Protein AF-A0AAQ4Q4I6-F1 (afdb_monomer)

Foldseek 3Di:
DDDDPCPPDDDDPVCVVPPDPVNVVCPDCVNVPPVPPPVDHPVRVVVPPQDPDVVVNVVVVVVVVVVVVVVVVVVVVVVVVVVVDPPPDDD

Secondary structure (DSSP, 8-state):
-PPP-GGG-PPPHHHHHH--HHHHHHTSHHHHS-SSTTS--HHHHHHTSS---HHHHHHHHHHHHHHHHHHHHHHHHHHHHHTTS------

InterPro domains:
  IPR018792 Nuclear protein 1-like [PF10195] (16-72)
  IPR018792 Nuclear protein 1-like [PTHR17149] (5-77)

Organism: NCBI:txid481459

Structure (mmCIF, N/CA/C/O backbone):
data_AF-A0AAQ4Q4I6-F1
#
_entry.id   AF-A0AAQ4Q4I6-F1
#
loop_
_atom_site.group_PDB
_atom_site.id
_atom_site.type_symbol
_atom_site.label_atom_id
_atom_site.label_alt_id
_atom_site.label_comp_id
_atom_site.label_asym_id
_atom_site.label_entity_id
_atom_site.label_seq_id
_atom_site.pdbx_PDB_ins_code
_atom_site.Cartn_x
_atom_site.Cartn_y
_atom_site.Cartn_z
_atom_site.occupancy
_atom_site.B_iso_or_equiv
_atom_site.auth_seq_id
_atom_site.auth_comp_id
_atom_site.auth_asym_id
_atom_site.auth_atom_id
_atom_site.pdbx_PDB_model_num
ATOM 1 N N . MET A 1 1 ? 14.274 2.021 3.715 1.00 37.28 1 MET A N 1
ATOM 2 C CA . MET A 1 1 ? 14.655 2.303 2.318 1.00 37.28 1 MET A CA 1
ATOM 3 C C . MET A 1 1 ? 14.288 3.751 2.065 1.00 37.28 1 MET A C 1
ATOM 5 O O . MET A 1 1 ? 13.126 4.091 2.246 1.00 37.28 1 MET A O 1
ATOM 9 N N . SER A 1 2 ? 15.279 4.609 1.829 1.00 43.44 2 SER A N 1
ATOM 10 C CA . SER A 1 2 ? 15.075 6.019 1.485 1.00 43.44 2 SER A CA 1
ATOM 11 C C . SER A 1 2 ? 14.365 6.095 0.136 1.00 43.44 2 SER A C 1
ATOM 13 O O . SER A 1 2 ? 14.853 5.521 -0.833 1.00 43.44 2 SER A O 1
ATOM 15 N N . HIS A 1 3 ? 13.205 6.746 0.085 1.00 48.16 3 HIS A N 1
ATOM 16 C CA . HIS A 1 3 ? 12.520 7.028 -1.172 1.00 48.16 3 HIS A CA 1
ATOM 17 C C . HIS A 1 3 ? 13.314 8.127 -1.885 1.00 48.16 3 HIS A C 1
ATOM 19 O O . HIS A 1 3 ? 13.499 9.207 -1.325 1.00 48.16 3 HIS A O 1
ATOM 25 N N . VAL A 1 4 ? 13.875 7.813 -3.050 1.00 58.00 4 VAL A N 1
ATOM 26 C CA . VAL A 1 4 ? 14.607 8.774 -3.879 1.00 58.00 4 VAL A CA 1
ATOM 27 C C . VAL A 1 4 ? 13.603 9.348 -4.869 1.00 58.00 4 VAL A C 1
ATOM 29 O O . VAL A 1 4 ? 13.021 8.596 -5.645 1.00 58.00 4 VAL A O 1
ATOM 32 N N . ASP A 1 5 ? 13.381 10.662 -4.834 1.00 53.28 5 ASP A N 1
ATOM 33 C CA . ASP A 1 5 ? 12.513 11.346 -5.795 1.00 53.28 5 ASP A CA 1
ATOM 34 C C . ASP A 1 5 ? 13.141 11.290 -7.202 1.00 53.28 5 ASP A C 1
ATOM 36 O O . ASP A 1 5 ? 13.975 12.117 -7.574 1.00 53.28 5 ASP A O 1
ATOM 40 N N . VAL A 1 6 ? 12.717 10.304 -8.000 1.00 59.62 6 VAL A N 1
ATOM 41 C CA . VAL A 1 6 ? 13.247 9.985 -9.344 1.00 59.62 6 VAL A CA 1
ATOM 42 C C . VAL A 1 6 ? 13.049 11.132 -10.350 1.00 59.62 6 VAL A C 1
ATOM 44 O O . VAL A 1 6 ? 13.730 11.207 -11.367 1.00 59.62 6 VAL A O 1
ATOM 47 N N . LYS A 1 7 ? 12.158 12.088 -10.053 1.00 59.53 7 LYS A N 1
ATOM 48 C CA . LYS A 1 7 ? 11.796 13.198 -10.955 1.00 59.53 7 LYS A CA 1
ATOM 49 C C . LYS A 1 7 ? 12.947 14.157 -11.278 1.0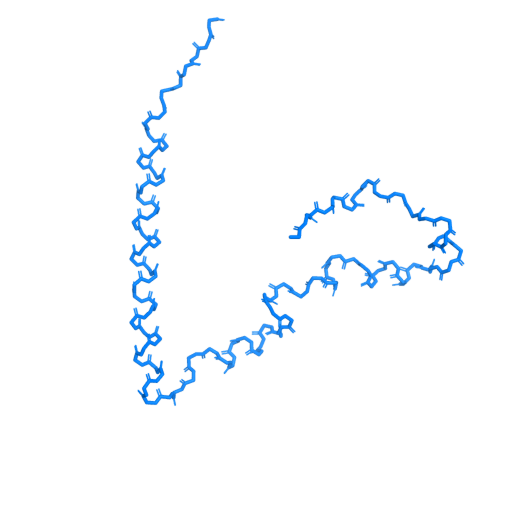0 59.53 7 LYS A C 1
ATOM 51 O O . LYS A 1 7 ? 12.850 14.874 -12.267 1.00 59.53 7 LYS A O 1
ATOM 56 N N . ASN A 1 8 ? 14.009 14.167 -10.471 1.00 60.50 8 ASN A N 1
ATOM 57 C CA . ASN A 1 8 ? 15.167 15.046 -10.658 1.00 60.50 8 ASN A CA 1
ATOM 58 C C . ASN A 1 8 ? 16.467 14.284 -10.966 1.00 60.50 8 ASN A C 1
ATOM 60 O O . ASN A 1 8 ? 17.541 14.890 -10.961 1.00 60.50 8 ASN A O 1
ATOM 64 N N . LEU A 1 9 ? 16.400 12.970 -11.203 1.00 67.19 9 LEU A N 1
ATOM 65 C CA . LEU A 1 9 ? 17.589 12.174 -11.479 1.00 67.19 9 LEU A CA 1
ATOM 66 C C . LEU A 1 9 ? 17.908 12.248 -12.975 1.00 67.19 9 LEU A C 1
ATOM 68 O O . LEU A 1 9 ? 17.121 11.811 -13.812 1.00 67.19 9 LEU A O 1
ATOM 72 N N . LYS A 1 10 ? 19.050 12.852 -13.315 1.00 71.62 10 LYS A N 1
ATOM 73 C CA . LYS A 1 10 ? 19.559 12.811 -14.687 1.00 71.62 10 LYS A CA 1
ATOM 74 C C . LYS A 1 10 ? 20.081 11.399 -14.971 1.00 71.62 10 LYS A C 1
ATOM 76 O O . LYS A 1 10 ? 20.786 10.877 -14.103 1.00 71.62 10 LYS A O 1
ATOM 81 N N . PRO A 1 11 ? 19.768 10.814 -16.141 1.00 76.25 11 PRO A N 1
ATOM 82 C CA . PRO A 1 11 ? 20.332 9.530 -16.522 1.00 76.25 11 PRO A CA 1
ATOM 83 C C . PRO A 1 11 ? 21.856 9.630 -16.528 1.00 76.25 11 PRO A C 1
ATOM 85 O O . PRO A 1 11 ? 22.429 10.666 -16.886 1.00 76.25 11 PRO A O 1
ATOM 88 N N . SER A 1 12 ? 22.519 8.581 -16.056 1.00 82.06 12 SER A N 1
ATOM 89 C CA . SER A 1 12 ? 23.979 8.529 -16.106 1.00 82.06 12 SER A CA 1
ATOM 90 C C . SER A 1 12 ? 24.463 8.366 -17.552 1.00 82.06 12 SER A C 1
ATOM 92 O O . SER A 1 12 ? 23.735 7.849 -18.395 1.00 82.06 12 SER A O 1
ATOM 94 N N . SER A 1 13 ? 25.718 8.735 -17.832 1.00 83.12 13 SER A N 1
ATOM 95 C CA . SER A 1 13 ? 26.337 8.505 -19.152 1.00 83.12 13 SER A CA 1
ATOM 96 C C . SER A 1 13 ? 26.258 7.035 -19.591 1.00 83.12 13 SER A C 1
ATOM 98 O O . SER A 1 13 ? 26.131 6.760 -20.777 1.00 83.12 13 SER A O 1
ATOM 100 N N . PHE A 1 14 ? 26.254 6.093 -18.644 1.00 86.44 14 PHE A N 1
ATOM 101 C CA . PHE A 1 14 ? 26.042 4.679 -18.938 1.00 86.44 14 PHE A CA 1
ATOM 102 C C . PHE A 1 14 ? 24.610 4.389 -19.411 1.00 86.44 14 PHE A C 1
ATOM 104 O O . PHE A 1 14 ? 24.416 3.679 -20.392 1.00 86.44 14 PHE A O 1
ATOM 111 N N . GLU A 1 15 ? 23.602 4.934 -18.731 1.00 82.50 15 GLU A N 1
ATOM 112 C CA . GLU A 1 15 ? 22.191 4.710 -19.071 1.00 82.50 15 GLU A CA 1
ATOM 113 C C . GLU A 1 15 ? 21.822 5.375 -20.403 1.00 82.50 15 GLU A C 1
ATOM 115 O O . GLU A 1 15 ? 21.010 4.842 -21.151 1.00 82.50 15 GLU A O 1
ATOM 120 N N . GLU A 1 16 ? 22.434 6.510 -20.737 1.00 82.94 16 GLU A N 1
ATOM 121 C CA . GLU A 1 16 ? 22.203 7.202 -22.010 1.00 82.94 16 GLU A CA 1
ATOM 122 C C . GLU A 1 16 ? 22.728 6.407 -23.218 1.00 82.94 16 GLU A C 1
ATOM 124 O O . GLU A 1 16 ? 22.101 6.406 -24.274 1.00 82.94 16 GLU A O 1
ATOM 129 N N . GLU A 1 17 ? 23.843 5.689 -23.057 1.00 87.88 17 GLU A N 1
ATOM 130 C CA . GLU A 1 17 ? 24.436 4.878 -24.129 1.00 87.88 17 GLU A CA 1
ATOM 131 C C . GLU A 1 17 ? 23.826 3.476 -24.245 1.00 87.88 17 GLU A C 1
ATOM 133 O O . GLU A 1 17 ? 23.825 2.896 -25.331 1.00 87.88 17 GLU A O 1
ATOM 138 N N . ASN A 1 18 ? 23.333 2.911 -23.137 1.00 87.31 18 ASN A N 1
ATOM 139 C CA . ASN A 1 18 ? 22.937 1.501 -23.078 1.00 87.31 18 ASN A CA 1
ATOM 140 C C . ASN A 1 18 ? 21.424 1.279 -23.015 1.00 87.31 18 ASN A C 1
ATOM 142 O O . ASN A 1 18 ? 20.985 0.170 -23.319 1.00 87.31 18 ASN A O 1
ATOM 146 N N . TYR A 1 19 ? 20.625 2.268 -22.595 1.00 87.88 19 TYR A N 1
ATOM 147 C CA . TYR A 1 19 ? 19.178 2.097 -22.430 1.00 87.88 19 TYR A CA 1
ATOM 148 C C . TYR A 1 19 ? 18.401 2.832 -23.514 1.00 87.88 19 TYR A C 1
ATOM 150 O O . TYR A 1 19 ? 18.600 4.020 -23.769 1.00 87.88 19 TYR A O 1
ATOM 158 N N . ASP A 1 20 ? 17.457 2.122 -24.120 1.00 86.56 20 ASP A N 1
ATOM 159 C CA . ASP A 1 20 ? 16.481 2.699 -25.028 1.00 86.56 20 ASP A CA 1
ATOM 160 C C . ASP A 1 20 ? 15.196 3.116 -24.282 1.00 86.56 20 ASP A C 1
ATOM 162 O O . ASP A 1 20 ? 15.060 2.985 -23.062 1.00 86.56 20 ASP A O 1
ATOM 166 N N . GLN A 1 21 ? 14.215 3.639 -25.021 1.00 81.12 21 GLN A N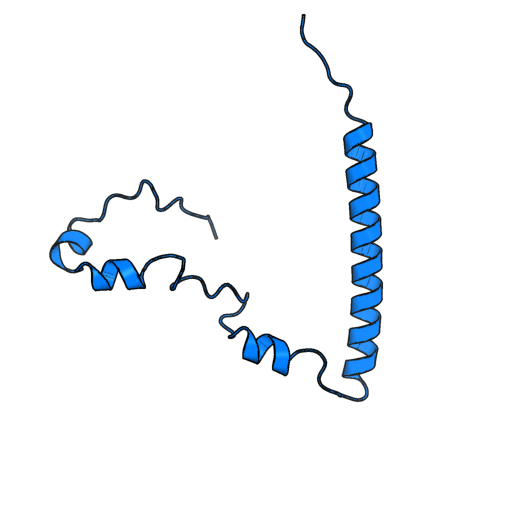 1
ATOM 167 C CA . GLN A 1 21 ? 12.938 4.064 -24.440 1.00 81.12 21 GLN A CA 1
ATOM 168 C C . GLN A 1 21 ? 12.155 2.930 -23.755 1.00 81.12 21 GLN A C 1
ATOM 170 O O . GLN A 1 21 ? 11.384 3.211 -22.833 1.00 81.12 21 GLN A O 1
ATOM 175 N N . TYR A 1 22 ? 12.322 1.676 -24.183 1.00 81.44 22 TYR A N 1
ATOM 176 C CA . TYR A 1 22 ? 11.646 0.534 -23.567 1.00 81.44 22 TYR A CA 1
ATOM 177 C C . TYR A 1 22 ? 12.295 0.169 -22.234 1.00 81.44 22 TYR A C 1
ATOM 179 O O . TYR A 1 22 ? 11.593 -0.121 -21.259 1.00 81.44 22 TYR A O 1
ATOM 187 N N . GLU A 1 23 ? 13.610 0.301 -22.150 1.00 84.94 23 GLU A N 1
ATOM 188 C CA . GLU A 1 23 ? 14.383 -0.015 -20.956 1.00 84.94 23 GLU A CA 1
ATOM 189 C C . GLU A 1 23 ? 14.008 0.959 -19.832 1.00 84.94 23 GLU A C 1
ATOM 191 O O . GLU A 1 23 ? 13.685 0.537 -18.716 1.00 84.94 23 GLU A O 1
ATOM 196 N N . TYR A 1 24 ? 13.885 2.252 -20.151 1.00 81.25 24 TYR A N 1
ATOM 197 C CA . TYR A 1 24 ? 13.371 3.260 -19.217 1.00 81.25 24 TYR A CA 1
ATOM 198 C C . TYR A 1 24 ? 11.913 3.019 -18.798 1.00 81.25 24 TYR A C 1
ATOM 200 O O . TYR A 1 24 ? 11.548 3.274 -17.648 1.00 81.25 24 TYR A O 1
ATOM 208 N N . TYR A 1 25 ? 11.060 2.509 -19.693 1.00 77.12 25 TYR A N 1
ATOM 209 C CA . TYR A 1 25 ? 9.662 2.208 -19.367 1.00 77.12 25 TYR A CA 1
ATOM 210 C C . TYR A 1 25 ? 9.544 1.105 -18.306 1.00 77.12 25 TYR A C 1
ATOM 212 O O . TYR A 1 25 ? 8.755 1.225 -17.359 1.00 77.12 25 TYR A O 1
ATOM 220 N N . ASN A 1 26 ? 10.372 0.067 -18.431 1.00 76.88 26 ASN A N 1
ATOM 221 C CA . ASN A 1 26 ? 10.411 -1.077 -17.520 1.00 76.88 26 ASN A CA 1
ATOM 22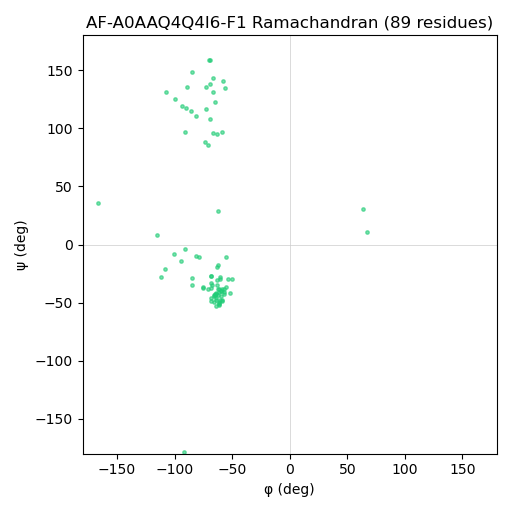2 C C . ASN A 1 26 ? 10.937 -0.711 -16.122 1.00 76.88 26 ASN A C 1
ATOM 224 O O . ASN A 1 26 ? 10.550 -1.339 -15.137 1.00 76.88 26 ASN A O 1
ATOM 228 N N . LEU A 1 27 ? 11.775 0.325 -16.031 1.00 73.50 27 LEU A N 1
ATOM 229 C CA . LEU A 1 27 ? 12.336 0.844 -14.780 1.00 73.50 27 LEU A CA 1
ATOM 230 C C . LEU A 1 27 ? 11.381 1.774 -14.015 1.00 73.50 27 LEU A C 1
ATOM 232 O O . LEU A 1 27 ? 11.655 2.122 -12.869 1.00 73.50 27 LEU A O 1
ATOM 236 N N . SER A 1 28 ? 10.262 2.189 -14.618 1.00 69.31 28 SER A N 1
ATOM 237 C CA . SER A 1 28 ? 9.321 3.095 -13.955 1.00 69.31 28 SER A CA 1
ATOM 238 C C . SER A 1 28 ? 8.636 2.443 -12.745 1.00 69.31 28 SER A C 1
ATOM 240 O O . SER A 1 28 ? 8.254 1.269 -12.786 1.00 69.31 28 SER A O 1
ATOM 242 N N . ASP A 1 29 ? 8.397 3.228 -11.685 1.00 63.31 29 ASP A N 1
ATOM 243 C CA . ASP A 1 29 ? 7.776 2.773 -10.424 1.00 63.31 29 ASP A CA 1
ATOM 244 C C . ASP A 1 29 ? 6.475 1.986 -10.637 1.00 63.31 29 ASP A C 1
ATOM 246 O O . ASP A 1 29 ? 6.154 1.073 -9.885 1.00 63.31 29 ASP A O 1
ATOM 250 N N . LYS A 1 30 ? 5.729 2.275 -11.709 1.00 62.84 30 LYS A N 1
ATOM 251 C CA . LYS A 1 30 ? 4.488 1.567 -12.051 1.00 62.84 30 LYS A CA 1
ATOM 252 C C . LYS A 1 30 ? 4.691 0.064 -12.302 1.00 62.84 30 LYS A C 1
ATOM 254 O O . LYS A 1 30 ? 3.758 -0.710 -12.073 1.00 62.84 30 LYS A O 1
ATOM 259 N N . TYR A 1 31 ? 5.866 -0.332 -12.787 1.00 57.97 31 TYR A N 1
ATOM 260 C CA . TYR A 1 31 ? 6.223 -1.718 -13.102 1.00 57.97 31 TYR A CA 1
ATOM 261 C C . TYR A 1 31 ? 7.298 -2.275 -12.161 1.00 57.97 31 TYR A C 1
ATOM 263 O O . TYR A 1 31 ? 7.288 -3.474 -11.886 1.00 57.97 31 TYR A O 1
ATOM 271 N N . ALA A 1 32 ? 8.159 -1.415 -11.610 1.00 58.97 32 ALA A N 1
ATOM 272 C CA . ALA A 1 32 ? 9.156 -1.791 -10.612 1.00 58.97 32 ALA A CA 1
ATOM 273 C C . ALA A 1 32 ? 8.537 -2.010 -9.218 1.00 58.97 32 ALA A C 1
ATOM 275 O O . ALA A 1 32 ? 8.903 -2.945 -8.499 1.00 58.97 32 ALA A O 1
ATOM 276 N N . GLU A 1 33 ? 7.545 -1.204 -8.835 1.00 59.22 33 GLU A N 1
ATOM 277 C CA . GLU A 1 33 ? 6.847 -1.361 -7.566 1.00 59.22 33 GLU A CA 1
ATOM 278 C C . GLU A 1 33 ? 5.631 -2.268 -7.754 1.00 59.22 33 GLU A C 1
ATOM 280 O O . GLU A 1 33 ? 4.524 -1.847 -8.105 1.00 59.22 33 GLU A O 1
ATOM 285 N N . SER A 1 34 ? 5.798 -3.555 -7.447 1.00 56.75 34 SER A N 1
ATOM 286 C CA . SER A 1 34 ? 4.644 -4.403 -7.160 1.00 56.75 34 SER A CA 1
ATOM 287 C C . SER A 1 34 ? 3.891 -3.791 -5.970 1.00 56.75 34 SER A C 1
ATOM 289 O O . SER A 1 34 ? 4.240 -3.987 -4.807 1.00 56.75 34 SER A O 1
ATOM 291 N N . SER A 1 35 ? 2.848 -3.011 -6.268 1.00 58.59 35 SER A N 1
ATOM 292 C CA . SER A 1 35 ? 1.981 -2.312 -5.298 1.00 58.59 35 SER A CA 1
ATOM 293 C C . SER A 1 35 ? 1.342 -3.230 -4.241 1.00 58.59 35 SER A C 1
ATOM 295 O O . SER A 1 35 ? 0.770 -2.776 -3.246 1.00 58.59 35 SER A O 1
ATOM 297 N N . ALA A 1 36 ? 1.447 -4.542 -4.419 1.00 58.94 36 ALA A N 1
ATOM 298 C CA . ALA A 1 36 ? 1.158 -5.529 -3.403 1.00 58.94 36 ALA A CA 1
ATOM 299 C C . ALA A 1 36 ? 2.438 -5.825 -2.617 1.00 58.94 36 ALA A C 1
ATOM 301 O O . ALA A 1 36 ? 3.414 -6.341 -3.147 1.00 58.94 36 ALA A O 1
ATOM 302 N N . ARG A 1 37 ? 2.390 -5.519 -1.318 1.00 60.56 37 ARG A N 1
ATOM 303 C CA . ARG A 1 37 ? 3.500 -5.370 -0.352 1.00 60.56 37 ARG A CA 1
ATOM 304 C C . ARG A 1 37 ? 4.378 -6.614 -0.079 1.00 60.56 37 ARG A C 1
ATOM 306 O O . ARG A 1 37 ? 4.903 -6.765 1.023 1.00 60.56 37 ARG A O 1
ATOM 313 N N . LYS A 1 38 ? 4.520 -7.526 -1.044 1.00 67.31 38 LYS A N 1
ATOM 314 C CA . LYS A 1 38 ? 5.457 -8.656 -1.081 1.00 67.31 38 LYS A CA 1
ATOM 315 C C . LYS A 1 38 ? 5.561 -9.283 -2.490 1.00 67.31 38 LYS A C 1
ATOM 317 O O . LYS A 1 38 ? 5.599 -10.503 -2.590 1.00 67.31 38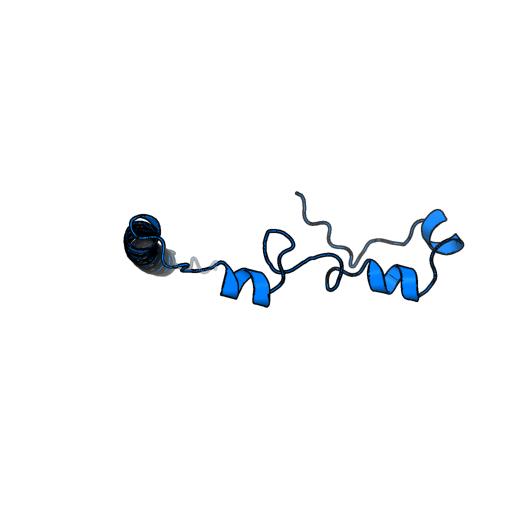 LYS A O 1
ATOM 322 N N . GLY A 1 39 ? 5.493 -8.494 -3.566 1.00 69.62 39 GLY A N 1
ATOM 323 C CA . GLY A 1 39 ? 5.621 -9.018 -4.937 1.00 69.62 39 GLY A CA 1
ATOM 324 C C . GLY A 1 39 ? 4.477 -9.930 -5.403 1.00 69.62 39 GLY A C 1
ATOM 325 O O . GLY A 1 39 ? 4.606 -10.584 -6.428 1.00 69.62 39 GLY A O 1
ATOM 326 N N . ARG A 1 40 ? 3.369 -10.006 -4.656 1.00 75.00 40 ARG A N 1
ATOM 327 C CA . ARG A 1 40 ? 2.224 -10.869 -4.994 1.00 75.00 40 ARG A CA 1
ATOM 328 C C . ARG A 1 40 ? 1.297 -10.165 -5.963 1.00 75.00 40 ARG A C 1
ATOM 330 O O . ARG A 1 40 ? 1.098 -8.965 -5.857 1.00 75.00 40 ARG A O 1
ATOM 337 N N . THR A 1 41 ? 0.621 -10.880 -6.842 1.00 78.69 41 THR A N 1
ATOM 338 C CA . THR A 1 41 ? -0.460 -10.255 -7.618 1.00 78.69 41 THR A CA 1
ATOM 339 C C . THR A 1 41 ? -1.664 -9.929 -6.719 1.00 78.69 41 THR A C 1
ATOM 341 O O . THR A 1 41 ? -1.860 -10.525 -5.654 1.00 78.69 41 THR A O 1
ATOM 344 N N . LYS A 1 42 ? -2.531 -8.992 -7.141 1.00 77.81 42 LYS A N 1
ATOM 345 C CA . LYS A 1 42 ? -3.800 -8.708 -6.432 1.00 77.81 42 LYS A CA 1
ATOM 346 C C . LYS A 1 42 ? -4.660 -9.973 -6.278 1.00 77.81 42 LYS A C 1
ATOM 348 O O . LYS A 1 42 ? -5.288 -10.159 -5.238 1.00 77.81 42 LYS A O 1
ATOM 353 N N . LYS A 1 43 ? -4.639 -10.845 -7.294 1.00 80.62 43 LYS A N 1
ATOM 354 C CA . LYS A 1 43 ? -5.321 -12.145 -7.302 1.00 80.62 43 LYS A CA 1
ATOM 355 C C . LYS A 1 43 ? -4.752 -13.076 -6.232 1.00 80.62 43 LYS A C 1
ATOM 357 O O . LYS A 1 43 ? -5.488 -13.521 -5.363 1.00 80.62 43 LYS A O 1
ATOM 362 N N . GLU A 1 44 ? -3.436 -13.272 -6.211 1.00 73.38 44 GLU A N 1
ATOM 363 C CA . GLU A 1 44 ? -2.772 -14.093 -5.189 1.00 73.38 44 GLU A CA 1
ATOM 364 C C . GLU A 1 44 ? -3.021 -13.588 -3.767 1.00 73.38 44 GLU A C 1
ATOM 366 O O . GLU A 1 44 ? -3.175 -14.386 -2.844 1.00 73.38 44 GLU A O 1
ATOM 371 N N . ALA A 1 45 ? -3.056 -12.270 -3.565 1.00 76.62 45 ALA A N 1
ATOM 372 C CA . ALA A 1 45 ? -3.380 -11.695 -2.267 1.00 76.62 45 ALA A CA 1
ATOM 373 C C . ALA A 1 45 ? -4.821 -12.033 -1.850 1.00 76.62 45 ALA A C 1
ATOM 375 O O . ALA A 1 45 ? -5.039 -12.400 -0.696 1.00 76.62 45 ALA A O 1
ATOM 376 N N . SER A 1 46 ? -5.783 -11.958 -2.775 1.00 74.50 46 SER A N 1
ATOM 377 C CA . SER A 1 46 ? -7.178 -12.355 -2.538 1.00 74.50 46 SER A CA 1
ATOM 378 C C . SER A 1 46 ? -7.291 -13.840 -2.187 1.00 74.50 46 SER A C 1
ATOM 380 O O . SER A 1 46 ? -7.832 -14.183 -1.139 1.00 74.50 46 SER A O 1
ATOM 382 N N . ASP A 1 47 ? -6.690 -14.704 -3.005 1.00 76.38 47 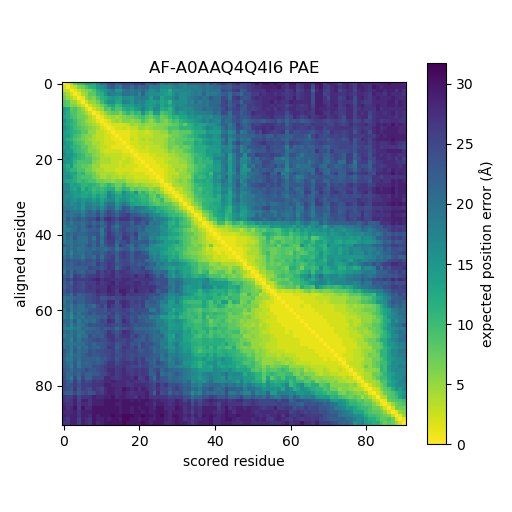ASP A N 1
ATOM 383 C CA . ASP A 1 47 ? -6.795 -16.164 -2.893 1.00 76.38 47 ASP A CA 1
ATOM 384 C C . ASP A 1 47 ? -6.091 -16.724 -1.644 1.00 76.38 47 ASP A C 1
ATOM 386 O O . ASP A 1 47 ? -6.467 -17.769 -1.109 1.00 76.38 47 ASP A O 1
ATOM 390 N N . ASN A 1 48 ? -5.062 -16.030 -1.148 1.00 74.38 48 ASN A N 1
ATOM 391 C CA . ASN A 1 48 ? -4.358 -16.398 0.082 1.00 74.38 48 ASN A CA 1
ATOM 392 C C . ASN A 1 48 ? -4.934 -15.738 1.344 1.00 74.38 48 ASN A C 1
ATOM 394 O O . ASN A 1 48 ? -4.477 -16.038 2.450 1.00 74.38 48 ASN A O 1
ATOM 398 N N . THR A 1 49 ? -5.928 -14.858 1.222 1.00 73.62 49 THR A N 1
ATOM 399 C CA . THR A 1 49 ? -6.590 -14.256 2.384 1.00 73.62 49 THR A CA 1
ATOM 400 C C . THR A 1 49 ? -7.764 -15.140 2.825 1.00 73.62 49 THR A C 1
ATOM 402 O O . THR A 1 49 ? -8.567 -15.577 2.015 1.00 73.62 49 THR A O 1
ATOM 405 N N . ASN A 1 50 ? -7.909 -15.374 4.135 1.00 69.25 50 ASN A N 1
ATOM 406 C CA . ASN A 1 50 ? -9.051 -16.083 4.746 1.00 69.25 50 ASN A CA 1
ATOM 407 C C . ASN A 1 50 ? -9.235 -17.563 4.349 1.00 69.25 50 ASN A C 1
ATOM 409 O O . ASN A 1 50 ? -10.365 -18.050 4.362 1.00 69.25 50 ASN A O 1
ATOM 413 N N . ARG A 1 51 ? -8.164 -18.303 4.038 1.00 75.44 51 ARG A N 1
ATOM 414 C CA . ARG A 1 51 ? -8.274 -19.753 3.799 1.00 75.44 51 ARG A CA 1
ATOM 415 C C . ARG A 1 51 ? -8.906 -20.458 5.019 1.00 75.44 51 ARG A C 1
ATOM 417 O O . ARG A 1 51 ? -8.491 -20.154 6.144 1.00 75.44 51 ARG A O 1
ATOM 424 N N . PRO A 1 52 ? -9.878 -21.374 4.833 1.00 70.44 52 PRO A N 1
ATOM 425 C CA . PRO A 1 52 ? -10.513 -22.096 5.931 1.00 70.44 52 PRO A CA 1
ATOM 426 C C . PRO A 1 52 ? -9.523 -23.109 6.517 1.00 70.44 52 PRO A C 1
ATOM 428 O O . PRO A 1 52 ? -9.450 -24.264 6.120 1.00 70.44 52 PRO A O 1
ATOM 431 N N . SER A 1 53 ? -8.705 -22.634 7.448 1.00 67.56 53 SER A N 1
ATOM 432 C CA . SER A 1 53 ? -7.932 -23.456 8.370 1.00 67.56 53 SER A CA 1
ATOM 433 C C . SER A 1 53 ? -8.705 -23.469 9.689 1.00 67.56 53 SER A C 1
ATOM 435 O O . SER A 1 53 ? -8.969 -22.375 10.194 1.00 67.56 53 SER A O 1
ATOM 437 N N . PRO A 1 54 ? -9.056 -24.635 10.261 1.00 67.69 54 PRO A N 1
ATOM 438 C CA . PRO A 1 54 ? -9.899 -24.714 11.458 1.00 67.69 54 PRO A CA 1
ATOM 439 C C . PRO A 1 54 ? -9.390 -23.826 12.605 1.00 67.69 54 PRO A C 1
ATOM 441 O O . PRO A 1 54 ? -10.156 -23.061 13.169 1.00 67.69 54 PRO A O 1
ATOM 444 N N . SER A 1 55 ? -8.078 -23.788 12.855 1.00 69.94 55 SER A N 1
ATOM 445 C CA . SER A 1 55 ? -7.484 -22.900 13.874 1.00 69.94 55 SER A CA 1
ATOM 446 C C . SER A 1 55 ? -6.969 -21.561 13.325 1.00 69.94 55 SER A C 1
ATOM 448 O O . SER A 1 55 ? -6.603 -20.664 14.083 1.00 69.94 55 SER A O 1
ATOM 450 N N . GLY A 1 56 ? -6.830 -21.413 12.007 1.00 80.19 56 GLY A N 1
ATOM 451 C CA . GLY A 1 56 ? -6.349 -20.183 11.368 1.00 80.19 56 GLY A CA 1
ATOM 452 C C . GLY A 1 56 ? -7.455 -19.157 11.127 1.00 80.19 56 GLY A C 1
ATOM 453 O O . GLY A 1 56 ? -7.212 -17.957 11.248 1.00 80.19 56 GLY A O 1
ATOM 454 N N . HIS A 1 57 ? -8.667 -19.623 10.817 1.00 83.25 57 HIS A N 1
ATOM 455 C CA . HIS A 1 57 ? -9.813 -18.771 10.516 1.00 83.25 57 HIS A CA 1
ATOM 456 C C . HIS A 1 57 ? -10.249 -17.969 11.745 1.00 83.25 57 HIS A C 1
ATOM 458 O O . HIS A 1 57 ? -10.324 -16.741 11.684 1.00 83.25 57 HIS A O 1
ATOM 464 N N . GLU A 1 58 ? -10.422 -18.645 12.880 1.00 84.88 58 GLU A N 1
ATOM 465 C CA . GLU A 1 58 ? -10.788 -18.021 14.155 1.00 84.88 58 GLU A CA 1
ATOM 466 C C . GLU A 1 58 ? -9.733 -17.003 14.607 1.00 84.88 58 GLU A C 1
ATOM 468 O O . GLU A 1 58 ? -10.064 -15.848 14.879 1.00 84.88 58 GLU A O 1
ATOM 473 N N . ARG A 1 59 ? -8.439 -17.368 14.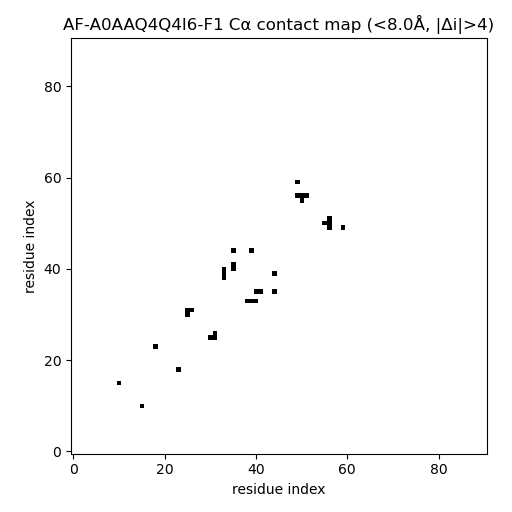567 1.00 86.62 59 ARG A N 1
ATOM 474 C CA . ARG A 1 59 ? -7.334 -16.438 14.870 1.00 86.62 59 ARG A CA 1
ATOM 475 C C . ARG A 1 59 ? -7.362 -15.199 13.977 1.00 86.62 59 ARG A C 1
ATOM 477 O O . AR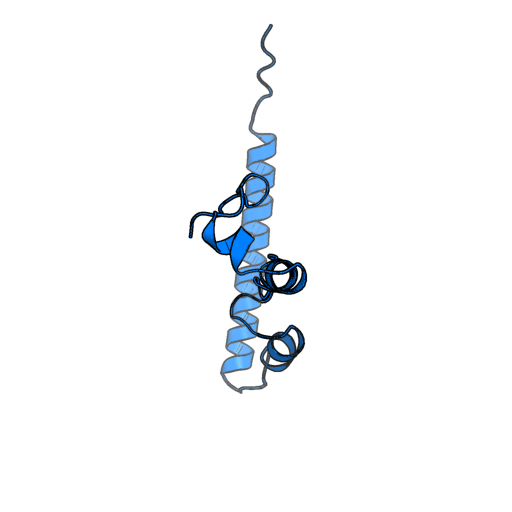G A 1 59 ? -7.172 -14.090 14.471 1.00 86.62 59 ARG A O 1
ATOM 484 N N . LYS A 1 60 ? -7.629 -15.359 12.675 1.00 85.88 60 LYS A N 1
ATOM 485 C CA . LYS A 1 60 ? -7.696 -14.233 11.731 1.00 85.88 60 LYS A CA 1
ATOM 486 C C . LYS A 1 60 ? -8.894 -13.324 11.997 1.00 85.88 60 LYS A C 1
ATOM 488 O O . LYS A 1 60 ? -8.773 -12.110 11.833 1.00 85.88 60 LYS A O 1
ATOM 493 N N . LEU A 1 61 ? -10.042 -13.884 12.381 1.00 85.94 61 LEU A N 1
ATOM 494 C CA . LEU A 1 61 ? -11.220 -13.103 12.761 1.00 85.94 61 LEU A CA 1
ATOM 495 C C . LEU A 1 61 ? -10.942 -12.267 14.012 1.00 85.94 61 LEU A C 1
ATOM 497 O O . LEU A 1 61 ? -11.172 -11.058 13.987 1.00 85.94 61 LEU A O 1
ATOM 501 N N . VAL A 1 62 ? -10.369 -12.879 15.050 1.00 89.50 62 VAL A N 1
ATOM 502 C CA . VAL A 1 62 ? -9.973 -12.180 16.282 1.00 89.50 62 VAL A CA 1
ATOM 503 C C . VAL A 1 62 ? -8.975 -11.059 15.975 1.00 89.50 62 VAL A C 1
ATOM 505 O O . VAL A 1 62 ? -9.192 -9.914 16.367 1.00 89.50 62 VAL A O 1
ATOM 508 N N . GLU A 1 63 ? -7.936 -11.346 15.187 1.00 90.75 63 GLU A N 1
ATOM 509 C CA . GLU A 1 63 ? -6.928 -10.360 14.779 1.00 90.75 63 GLU A CA 1
ATOM 510 C C . GLU A 1 63 ? -7.552 -9.183 14.000 1.00 90.75 63 GLU A C 1
ATOM 512 O O . GLU A 1 63 ? -7.180 -8.023 14.193 1.00 90.75 63 GLU A O 1
ATOM 517 N N . LYS A 1 64 ? -8.523 -9.442 13.113 1.00 91.69 64 LYS A N 1
ATOM 518 C CA . LYS A 1 64 ? -9.241 -8.379 12.388 1.00 91.69 64 LYS A CA 1
ATOM 519 C C . LYS A 1 64 ? -10.069 -7.508 13.326 1.00 91.69 64 LYS A C 1
ATOM 521 O O . LYS A 1 64 ? -10.054 -6.290 13.154 1.00 91.69 64 LYS A O 1
ATOM 526 N N . LEU A 1 65 ? -10.774 -8.107 14.284 1.00 94.25 65 LEU A N 1
ATOM 527 C CA . LEU A 1 65 ? -11.576 -7.372 15.263 1.00 94.25 65 LEU A CA 1
ATOM 528 C C . LEU A 1 65 ? -10.691 -6.448 16.107 1.00 94.25 65 LEU A C 1
ATOM 530 O O . LEU A 1 65 ? -10.941 -5.243 16.146 1.00 94.25 65 LEU A O 1
ATOM 534 N N . GLN A 1 66 ? -9.596 -6.973 16.660 1.00 94.38 66 GLN A N 1
ATOM 535 C CA . GLN A 1 66 ? -8.629 -6.193 17.439 1.00 94.38 66 GLN A CA 1
ATOM 536 C C . GLN A 1 66 ? -8.032 -5.036 16.619 1.00 94.38 66 GLN A C 1
ATOM 538 O O . GLN A 1 66 ? -8.074 -3.880 17.039 1.00 94.38 66 GLN A O 1
ATOM 543 N N . ASN A 1 67 ? -7.570 -5.304 15.391 1.00 94.00 67 ASN A N 1
ATOM 544 C CA . ASN A 1 67 ? -7.030 -4.270 14.502 1.00 94.00 67 ASN A CA 1
ATOM 545 C C . ASN A 1 67 ? -8.057 -3.184 14.141 1.00 94.00 67 ASN A C 1
ATOM 547 O O . ASN A 1 67 ? -7.706 -2.010 13.996 1.00 94.00 67 ASN A O 1
ATOM 551 N N . LEU A 1 68 ? -9.323 -3.558 13.935 1.00 94.75 68 LEU A N 1
ATOM 552 C CA . LEU A 1 68 ? -10.398 -2.604 13.660 1.00 94.75 68 LEU A CA 1
ATOM 553 C C . LEU A 1 68 ? -10.647 -1.695 14.865 1.00 94.75 68 LEU A C 1
ATOM 555 O O . LEU A 1 68 ? -10.807 -0.485 14.689 1.00 94.75 68 LEU A O 1
ATOM 559 N N . GLU A 1 69 ? -10.656 -2.248 16.075 1.00 94.94 69 GLU A N 1
ATOM 560 C CA . GLU A 1 69 ? -10.789 -1.474 17.308 1.00 94.94 69 GLU A CA 1
ATOM 561 C C . GLU A 1 69 ? -9.613 -0.523 17.524 1.00 94.94 69 GLU A C 1
ATOM 563 O O . GLU A 1 69 ? -9.829 0.660 17.796 1.00 94.94 69 GLU A O 1
ATOM 568 N N . GLU A 1 70 ? -8.377 -0.987 17.337 1.00 94.31 70 GLU A N 1
ATOM 569 C CA . GLU A 1 70 ? -7.188 -0.136 17.425 1.00 94.31 70 GLU A CA 1
ATOM 570 C C . GLU A 1 70 ? -7.222 1.007 16.412 1.00 94.31 70 GLU A C 1
ATOM 572 O O . GLU A 1 70 ? -6.959 2.157 16.765 1.00 94.31 70 GLU A O 1
ATOM 577 N N . LYS A 1 71 ? -7.593 0.731 15.156 1.00 92.94 71 LYS A N 1
ATOM 578 C CA . LYS A 1 71 ? -7.749 1.773 14.130 1.00 92.94 71 LYS A CA 1
ATOM 579 C C . LYS A 1 71 ? -8.827 2.782 14.513 1.00 92.94 71 LYS A C 1
ATOM 581 O O . LYS A 1 71 ? -8.623 3.980 14.326 1.00 92.94 71 LYS A O 1
ATOM 586 N N . LYS A 1 72 ? -9.955 2.331 15.076 1.00 93.62 72 LYS A N 1
ATOM 587 C CA . LYS A 1 72 ? -11.007 3.223 15.594 1.00 93.62 72 LYS A CA 1
ATOM 588 C C . LYS A 1 72 ? -10.486 4.091 16.743 1.00 93.62 72 LYS A C 1
ATOM 590 O O . LYS A 1 72 ? -10.764 5.288 16.747 1.00 93.62 72 LYS A O 1
ATOM 595 N N . LYS A 1 73 ? -9.720 3.523 17.682 1.00 92.00 73 LYS A N 1
ATOM 596 C CA . LYS A 1 73 ? -9.089 4.260 18.793 1.00 92.00 73 LYS A CA 1
ATOM 597 C C . LYS A 1 73 ? -8.104 5.309 18.275 1.00 92.00 73 LYS A C 1
ATOM 599 O O . LYS A 1 73 ? -8.291 6.483 18.570 1.00 92.00 73 LYS A O 1
ATOM 604 N N . LYS A 1 74 ? -7.161 4.919 17.411 1.00 91.06 74 LYS A N 1
ATOM 605 C CA . LYS A 1 74 ? -6.186 5.824 16.775 1.00 91.06 74 LYS A CA 1
ATOM 606 C C . LYS A 1 74 ? -6.867 6.949 15.997 1.00 91.06 74 LYS A C 1
ATOM 608 O O . LYS A 1 74 ? -6.447 8.094 16.089 1.00 91.06 74 LYS A O 1
ATOM 613 N N . LYS A 1 75 ? -7.955 6.657 15.272 1.00 87.94 75 LYS A N 1
ATOM 614 C CA . LYS A 1 75 ? -8.727 7.680 14.549 1.00 87.94 75 LYS A CA 1
ATOM 615 C C . LYS A 1 75 ? -9.399 8.668 15.506 1.00 87.94 75 LYS A C 1
ATOM 617 O O . LYS A 1 75 ? -9.322 9.864 15.263 1.00 87.94 75 LYS A O 1
ATOM 622 N N . LYS A 1 76 ? -10.012 8.183 16.596 1.00 84.00 76 LYS A N 1
ATOM 623 C CA . LYS A 1 76 ? -10.590 9.037 17.651 1.00 84.00 76 LYS A CA 1
ATOM 624 C C . LYS A 1 76 ? -9.529 9.890 18.347 1.00 84.00 76 LYS A C 1
ATOM 626 O O . LYS A 1 76 ? -9.796 11.031 18.709 1.00 84.00 76 LYS A O 1
ATOM 631 N N . GLU A 1 77 ? -8.346 9.333 18.565 1.00 80.00 77 GLU A N 1
ATOM 632 C CA . GLU A 1 77 ? -7.227 10.041 19.173 1.00 80.00 77 GLU A CA 1
ATOM 633 C C . GLU A 1 77 ? -6.688 11.124 18.240 1.00 80.00 77 GLU A C 1
ATOM 635 O O . GLU A 1 77 ? -6.628 12.269 18.661 1.00 80.00 77 GLU A O 1
ATOM 640 N N . ALA A 1 78 ? -6.442 10.804 16.965 1.00 76.50 78 ALA A N 1
ATOM 641 C CA . ALA A 1 78 ? -6.005 11.757 15.944 1.00 76.50 78 ALA A CA 1
ATOM 642 C C . ALA A 1 78 ? -7.001 12.904 15.731 1.00 76.50 78 ALA A C 1
ATOM 644 O O . ALA A 1 78 ? -6.595 14.056 15.595 1.00 76.50 78 ALA A O 1
ATOM 645 N N . THR A 1 79 ? -8.310 12.618 15.746 1.00 73.00 79 THR A N 1
ATOM 646 C CA . THR A 1 79 ? -9.314 13.685 15.763 1.00 73.00 79 THR A CA 1
ATOM 647 C C . THR A 1 79 ? -9.140 14.527 17.027 1.00 73.00 79 THR A C 1
ATOM 649 O O . THR A 1 79 ? -8.951 15.734 16.918 1.00 73.00 79 THR A O 1
ATOM 652 N N . ARG A 1 80 ? -9.065 13.908 18.216 1.00 71.50 80 ARG A N 1
ATOM 653 C CA . ARG A 1 80 ? -8.907 14.625 19.494 1.00 71.50 80 ARG A CA 1
ATOM 654 C C . ARG A 1 80 ? -7.676 15.524 19.553 1.00 71.50 80 ARG A C 1
ATOM 656 O O . ARG A 1 80 ? -7.776 16.602 20.129 1.00 71.50 80 ARG A O 1
ATOM 663 N N . THR A 1 81 ? -6.547 15.118 18.982 1.00 66.06 81 THR A N 1
ATOM 664 C CA . THR A 1 81 ? -5.348 15.961 18.883 1.00 66.06 81 THR A CA 1
ATOM 665 C C . THR A 1 81 ? -5.520 17.100 17.885 1.00 66.06 81 THR A C 1
ATOM 667 O O . THR A 1 81 ? -5.113 18.215 18.197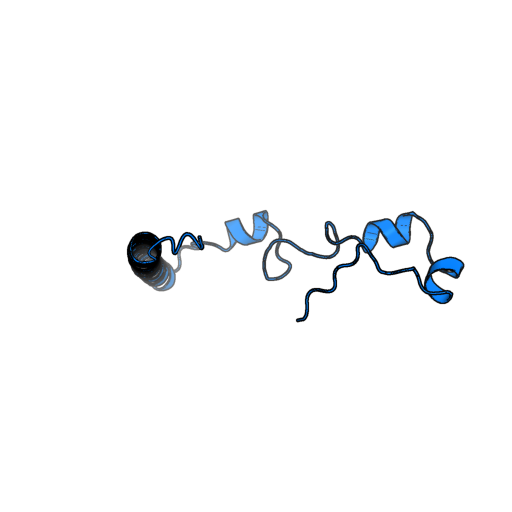 1.00 66.06 81 THR A O 1
ATOM 670 N N . ALA A 1 82 ? -6.188 16.878 16.750 1.00 62.75 82 ALA A N 1
ATOM 671 C CA . ALA A 1 82 ? -6.469 17.935 15.774 1.00 62.75 82 ALA A CA 1
ATOM 672 C C . ALA A 1 82 ? -7.377 19.049 16.334 1.00 62.75 82 ALA A C 1
ATOM 674 O O . ALA A 1 82 ? -7.233 20.202 15.948 1.00 62.75 82 ALA A O 1
ATOM 675 N N . HIS A 1 83 ? -8.282 18.745 17.274 1.00 57.50 83 HIS A N 1
ATOM 676 C CA . HIS A 1 83 ? -9.101 19.771 17.946 1.00 57.50 83 HIS A CA 1
ATOM 677 C C . HIS A 1 83 ? -8.356 20.527 19.061 1.00 57.50 83 HIS A C 1
ATOM 679 O O . HIS A 1 83 ? -8.901 21.472 19.624 1.00 57.50 83 HIS A O 1
ATOM 685 N N . ARG A 1 84 ? -7.167 20.059 19.463 1.00 60.69 84 ARG A N 1
ATOM 686 C CA . ARG A 1 84 ? -6.416 20.571 20.622 1.00 60.69 84 ARG A CA 1
ATOM 687 C C . ARG A 1 84 ? -5.278 21.518 20.251 1.00 60.69 84 ARG A C 1
ATOM 689 O O . ARG A 1 84 ? -4.705 22.106 21.160 1.00 60.69 84 ARG A O 1
ATOM 696 N N . THR A 1 85 ? -4.940 21.678 18.972 1.00 53.41 85 THR A N 1
ATOM 697 C CA . THR A 1 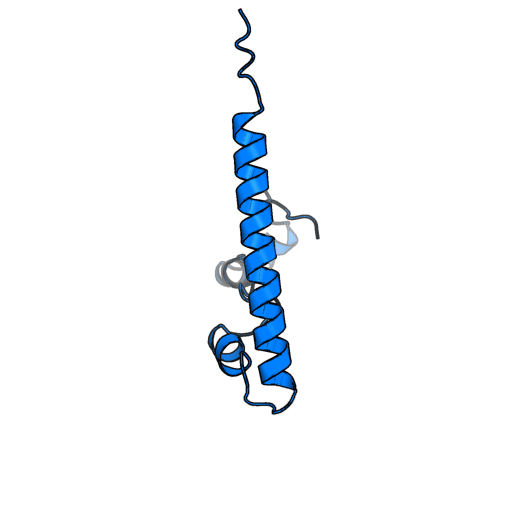85 ? -3.983 22.705 18.538 1.00 53.41 85 THR A CA 1
ATOM 698 C C . THR A 1 85 ? -4.709 24.049 18.423 1.00 53.41 85 THR A C 1
ATOM 700 O O . THR A 1 85 ? -5.537 24.188 17.521 1.00 53.41 85 THR A O 1
ATOM 703 N N . PRO A 1 86 ? -4.452 25.039 19.298 1.00 55.78 86 PRO A N 1
ATOM 704 C CA . PRO A 1 86 ? -4.924 26.393 19.057 1.00 55.78 86 PRO A CA 1
ATOM 705 C C . PRO A 1 86 ? -4.199 26.951 17.829 1.00 55.78 86 PRO A C 1
ATOM 707 O O . PRO A 1 86 ? -2.977 26.855 17.712 1.00 55.78 86 PRO A O 1
ATOM 710 N N . THR A 1 87 ? -4.956 27.519 16.896 1.00 60.34 87 THR A N 1
ATOM 711 C CA . THR A 1 87 ? -4.437 28.330 15.798 1.00 60.34 87 THR A CA 1
ATOM 712 C C . THR A 1 87 ? -3.776 29.565 16.413 1.00 60.34 87 THR A C 1
ATOM 714 O O . THR A 1 87 ? -4.455 30.532 16.749 1.00 60.34 87 THR A O 1
ATOM 717 N N . THR A 1 88 ? -2.460 29.540 16.623 1.00 57.66 88 THR A N 1
ATOM 718 C CA . THR A 1 88 ? -1.712 30.753 16.973 1.00 57.66 88 THR A CA 1
ATOM 719 C C . THR A 1 88 ? -1.600 31.597 15.705 1.00 57.66 88 THR A C 1
ATOM 721 O O . THR A 1 88 ? -0.670 31.434 14.920 1.00 57.66 88 THR A O 1
ATOM 724 N N . ALA A 1 89 ? -2.600 32.445 15.464 1.00 51.22 89 ALA A N 1
ATOM 725 C CA . ALA A 1 89 ? -2.534 33.502 14.467 1.00 51.22 89 ALA A CA 1
ATOM 726 C C . ALA A 1 89 ? -1.527 34.552 14.958 1.00 51.22 89 ALA A C 1
ATOM 728 O O . ALA A 1 89 ? -1.764 35.238 15.951 1.00 51.22 89 ALA A O 1
ATOM 729 N N . THR A 1 90 ? -0.364 34.597 14.315 1.00 57.88 90 THR A N 1
ATOM 730 C CA . THR A 1 90 ? 0.643 35.644 14.503 1.00 57.88 90 THR A CA 1
ATOM 731 C C . THR A 1 90 ? 0.116 36.963 13.924 1.00 57.88 90 THR A C 1
ATOM 733 O O . THR A 1 90 ? -0.529 36.945 12.877 1.00 57.88 90 THR A O 1
ATOM 736 N N . HIS A 1 91 ? 0.353 38.048 14.670 1.00 50.09 91 HIS A N 1
ATOM 737 C CA . HIS A 1 91 ? -0.089 39.430 14.441 1.00 50.09 91 HIS A CA 1
ATOM 738 C C . HIS A 1 91 ? 0.238 40.010 13.065 1.00 50.09 91 HIS A C 1
ATOM 740 O O . HIS A 1 91 ? 1.343 39.723 12.554 1.00 50.09 91 HIS A O 1
#

pLDDT: mean 73.67, std 13.62, range [37.28, 94.94]

Sequence (91 aa):
MSHVDVKNLKPSSFEEENYDQYEYYNLSDKYAESSARKGRTKKEASDNTNRPSPSGHERKLVEKLQNLEEKKKKKKEATRTAHRTPTTATH

Radius of gyration: 22.88 Å; Cα contacts (8 Å, |Δi|>4): 17; chains: 1; bounding box: 38×64×46 Å

Mean predicted aligned error: 16.52 Å

Solvent-accessible surface area (backbone atoms only — not comparable to full-atom values): 5820 Å² total; per-residue (Å²): 131,86,85,72,76,66,92,77,62,74,77,49,77,65,48,66,75,72,45,56,78,66,54,56,57,59,64,33,64,85,65,61,46,52,86,37,99,75,74,45,53,76,64,56,53,54,71,69,49,83,56,90,36,89,76,52,39,57,53,50,51,54,52,50,52,53,51,52,51,50,50,52,49,53,50,55,47,54,50,56,54,65,76,64,62,78,84,80,78,78,131